Protein AF-A0A660Y3K3-F1 (afdb_monomer)

pLDDT: mean 90.93, std 13.33, range [54.16, 98.75]

Structure (mmCIF, N/CA/C/O backbone):
data_AF-A0A660Y3K3-F1
#
_entry.id   AF-A0A660Y3K3-F1
#
loop_
_atom_site.group_PDB
_atom_site.id
_atom_site.type_symbol
_atom_site.label_atom_id
_atom_site.label_alt_id
_atom_site.label_comp_id
_atom_site.label_asym_id
_atom_site.label_entity_id
_atom_site.label_seq_id
_atom_site.pdbx_PDB_ins_code
_atom_site.Cartn_x
_atom_site.Cartn_y
_atom_site.Cartn_z
_atom_site.occupancy
_atom_site.B_iso_or_equiv
_atom_site.auth_seq_id
_atom_site.auth_comp_id
_atom_site.auth_asym_id
_atom_site.auth_atom_id
_atom_site.pdbx_PDB_model_num
ATOM 1 N N . MET A 1 1 ? -12.018 1.098 -17.028 1.00 54.16 1 MET A N 1
ATOM 2 C CA . MET A 1 1 ? -11.040 0.367 -16.198 1.00 54.16 1 MET A CA 1
ATOM 3 C C . MET A 1 1 ? -10.607 1.364 -15.141 1.00 54.16 1 MET A C 1
ATOM 5 O O . MET A 1 1 ? -10.140 2.420 -15.544 1.00 54.16 1 MET A O 1
ATOM 9 N N . ALA A 1 2 ? -10.904 1.132 -13.861 1.00 64.12 2 ALA A N 1
ATOM 10 C CA . ALA A 1 2 ? -10.427 2.018 -12.797 1.00 64.12 2 ALA A CA 1
ATOM 11 C C . ALA A 1 2 ? -8.910 1.839 -12.647 1.00 64.12 2 ALA A C 1
ATOM 13 O O . ALA A 1 2 ? -8.418 0.728 -12.835 1.00 64.12 2 ALA A O 1
ATOM 14 N N . GLU A 1 3 ? -8.180 2.916 -12.366 1.00 89.81 3 GLU A N 1
ATOM 15 C CA . GLU A 1 3 ? -6.747 2.825 -12.086 1.00 89.81 3 GLU A CA 1
ATOM 16 C C . GLU A 1 3 ? -6.505 2.213 -10.697 1.00 89.81 3 GLU A C 1
ATOM 18 O O . GLU A 1 3 ? -7.315 2.399 -9.785 1.00 89.81 3 GLU A O 1
ATOM 23 N N . LEU A 1 4 ? -5.372 1.524 -10.520 1.00 95.19 4 LEU A N 1
ATOM 24 C CA . LEU A 1 4 ? -4.996 0.837 -9.278 1.00 95.19 4 LEU A CA 1
ATOM 25 C C . LEU A 1 4 ? -5.210 1.698 -8.022 1.00 95.19 4 LEU A C 1
ATOM 27 O O . LEU A 1 4 ? -5.795 1.239 -7.044 1.00 95.19 4 LEU A O 1
ATOM 31 N N . HIS A 1 5 ? -4.772 2.959 -8.059 1.00 96.12 5 HIS A N 1
ATOM 32 C CA . HIS A 1 5 ? -4.893 3.894 -6.938 1.00 96.12 5 HIS A CA 1
ATOM 33 C C . HIS A 1 5 ? -6.359 4.162 -6.548 1.00 96.12 5 HIS A C 1
ATOM 35 O O . HIS A 1 5 ? -6.696 4.213 -5.365 1.00 96.12 5 HIS A O 1
ATOM 41 N N . THR A 1 6 ? -7.249 4.258 -7.543 1.00 96.69 6 THR A N 1
ATOM 42 C CA . THR A 1 6 ? -8.691 4.438 -7.335 1.00 96.69 6 THR A CA 1
ATOM 43 C C . THR A 1 6 ? -9.289 3.180 -6.710 1.00 96.69 6 THR A C 1
ATOM 45 O O . THR A 1 6 ? -10.006 3.279 -5.719 1.00 96.69 6 THR A O 1
ATOM 48 N N . ARG A 1 7 ? -8.927 1.990 -7.211 1.00 96.44 7 ARG A N 1
ATOM 49 C CA . ARG A 1 7 ? -9.397 0.702 -6.668 1.00 96.44 7 ARG A CA 1
ATOM 50 C C . ARG A 1 7 ? -8.994 0.509 -5.201 1.00 96.44 7 ARG A C 1
ATOM 52 O O . ARG A 1 7 ? -9.797 0.016 -4.411 1.00 96.44 7 ARG A O 1
ATOM 59 N N . LEU A 1 8 ? -7.771 0.898 -4.827 1.00 97.88 8 LEU A N 1
ATOM 60 C CA . LEU A 1 8 ? -7.304 0.856 -3.435 1.00 97.88 8 LEU A CA 1
ATOM 61 C C . LEU A 1 8 ? -8.141 1.782 -2.538 1.00 97.88 8 LEU A C 1
ATOM 63 O O . LEU A 1 8 ? -8.655 1.330 -1.512 1.00 97.88 8 LEU A O 1
ATOM 67 N N . ARG A 1 9 ? -8.338 3.040 -2.960 1.00 98.44 9 ARG A N 1
ATOM 68 C CA . ARG A 1 9 ? -9.163 4.023 -2.238 1.00 98.44 9 ARG A CA 1
ATOM 69 C C . ARG A 1 9 ? -10.605 3.542 -2.072 1.00 98.44 9 ARG A C 1
ATOM 71 O O . ARG A 1 9 ? -11.123 3.548 -0.959 1.00 98.44 9 ARG A O 1
ATOM 78 N N . GLU A 1 10 ? -11.233 3.078 -3.149 1.00 98.19 10 GLU A N 1
ATOM 79 C CA . GLU A 1 10 ? -12.614 2.580 -3.135 1.00 98.19 10 GLU A CA 1
ATOM 80 C C . GLU A 1 10 ? -12.778 1.382 -2.193 1.00 98.19 10 GLU A C 1
ATOM 82 O O . GLU A 1 10 ? -13.734 1.332 -1.420 1.00 98.19 10 GLU A O 1
ATOM 87 N N . ALA A 1 11 ? -11.834 0.434 -2.202 1.00 98.25 11 ALA A N 1
ATOM 88 C CA . ALA A 1 11 ? -11.865 -0.712 -1.296 1.00 98.25 11 ALA A CA 1
ATOM 89 C C . ALA A 1 11 ? -11.735 -0.285 0.174 1.00 98.25 11 ALA A C 1
ATOM 91 O O . ALA A 1 11 ? -12.463 -0.791 1.033 1.00 98.25 11 ALA A O 1
ATOM 92 N N . ARG A 1 12 ? -10.860 0.686 0.468 1.00 98.56 12 ARG A N 1
ATOM 93 C CA . ARG A 1 12 ? -10.741 1.260 1.814 1.00 98.56 12 ARG A CA 1
ATOM 94 C C . ARG A 1 12 ? -12.045 1.912 2.263 1.00 98.56 12 ARG A C 1
ATOM 96 O O . ARG A 1 12 ? -12.511 1.652 3.373 1.00 98.56 12 ARG A O 1
ATOM 103 N N . GLU A 1 13 ? -12.618 2.760 1.416 1.00 98.44 13 GLU A N 1
ATOM 104 C CA . GLU A 1 13 ? -13.856 3.486 1.708 1.00 98.44 13 GLU A CA 1
ATOM 105 C C . GLU A 1 13 ? -15.040 2.532 1.881 1.00 98.44 13 GLU A C 1
ATOM 107 O O . GLU A 1 13 ? -15.810 2.688 2.827 1.00 98.44 13 GLU A O 1
ATOM 112 N N . ALA A 1 14 ? -15.133 1.487 1.055 1.00 98.31 14 ALA A N 1
ATOM 113 C CA . ALA A 1 14 ? -16.143 0.438 1.184 1.00 98.31 14 ALA A CA 1
ATOM 114 C C . ALA A 1 14 ? -16.004 -0.366 2.487 1.00 98.31 14 ALA A C 1
ATOM 116 O O . ALA A 1 14 ? -17.009 -0.779 3.068 1.00 98.31 14 ALA A O 1
ATOM 117 N N . LYS A 1 15 ? -14.772 -0.565 2.974 1.00 97.88 15 LYS A N 1
ATOM 118 C CA . LYS A 1 15 ? -14.499 -1.202 4.271 1.00 97.88 15 LYS A CA 1
ATOM 119 C C . LYS A 1 15 ? -14.726 -0.258 5.461 1.00 97.88 15 LYS A C 1
ATOM 121 O O . LYS A 1 15 ? -14.815 -0.725 6.594 1.00 97.88 15 LYS A O 1
ATOM 126 N N . GLY A 1 16 ? -14.839 1.050 5.220 1.00 98.25 16 GLY A N 1
ATOM 127 C CA . GLY A 1 16 ? -15.112 2.057 6.246 1.00 98.25 16 GLY A CA 1
ATOM 128 C C . GLY A 1 16 ? -13.940 2.342 7.188 1.00 98.25 16 GLY A C 1
ATOM 129 O O . GLY A 1 16 ? -14.171 2.839 8.286 1.00 98.25 16 GLY A O 1
ATOM 130 N N . ILE A 1 17 ? -12.704 2.032 6.778 1.00 98.25 17 ILE A N 1
ATOM 131 C CA . ILE A 1 17 ? -11.496 2.277 7.582 1.00 98.25 17 ILE A CA 1
ATOM 132 C C . ILE A 1 17 ? -10.743 3.523 7.098 1.00 98.25 17 ILE A C 1
ATOM 134 O O . ILE A 1 17 ? -10.752 3.892 5.919 1.00 98.25 17 ILE A O 1
ATOM 138 N N . SER A 1 18 ? -10.074 4.197 8.022 1.00 98.62 18 SER A N 1
ATOM 139 C CA . SER A 1 18 ? -9.237 5.360 7.742 1.00 98.62 18 SER A CA 1
ATOM 140 C C . SER A 1 18 ? -7.819 4.963 7.326 1.00 98.62 18 SER A C 1
ATOM 142 O O . SER A 1 18 ? -7.307 3.903 7.685 1.00 98.62 18 SER A O 1
ATOM 144 N N . LEU A 1 19 ? -7.124 5.867 6.630 1.00 98.69 19 LEU A N 1
ATOM 145 C CA . LEU A 1 19 ? -5.685 5.723 6.390 1.00 98.69 19 LEU A CA 1
ATOM 146 C C . LEU A 1 19 ? -4.878 5.645 7.702 1.00 98.69 19 LEU A C 1
ATOM 148 O O . LEU A 1 19 ? -3.834 5.000 7.747 1.00 98.69 19 LEU A O 1
ATOM 152 N N . GLY A 1 20 ? -5.367 6.268 8.781 1.00 98.62 20 GLY A N 1
ATOM 153 C CA . GLY A 1 20 ? -4.749 6.196 10.107 1.00 98.62 20 GLY A CA 1
ATOM 154 C C . GLY A 1 20 ? -4.799 4.794 10.715 1.00 98.62 20 GLY A C 1
ATOM 155 O O . GLY A 1 20 ? -3.808 4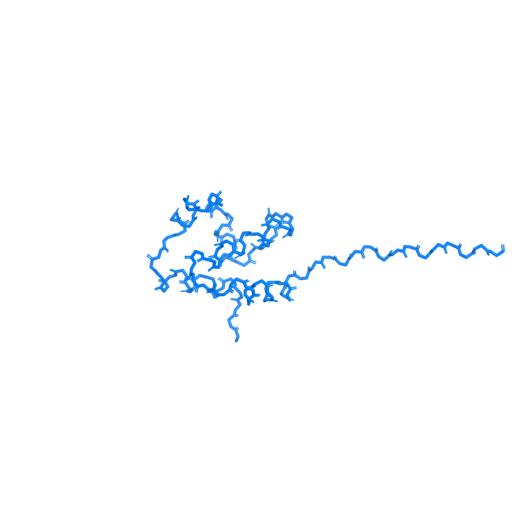.348 11.291 1.00 98.62 20 GLY A O 1
ATOM 156 N N . GLU A 1 21 ? -5.909 4.075 10.539 1.00 98.69 21 GLU A N 1
ATOM 157 C CA . GLU A 1 21 ? -6.034 2.675 10.968 1.00 98.69 21 GLU A CA 1
ATOM 158 C C . GLU A 1 21 ? -5.076 1.765 10.194 1.00 98.69 21 GLU A C 1
ATOM 160 O O . GLU A 1 21 ? -4.318 1.017 10.813 1.00 98.69 21 GLU A O 1
ATOM 165 N N . ILE A 1 22 ? -5.016 1.901 8.863 1.00 98.69 22 ILE A N 1
ATOM 166 C CA . ILE A 1 22 ? -4.055 1.154 8.031 1.00 98.69 22 ILE A CA 1
ATOM 167 C C . ILE A 1 22 ? -2.619 1.463 8.471 1.00 98.69 22 ILE A C 1
ATOM 169 O O . ILE A 1 22 ? -1.799 0.555 8.626 1.00 98.69 22 ILE A O 1
ATOM 173 N N . SER A 1 23 ? -2.306 2.739 8.715 1.00 98.75 23 SER A N 1
ATOM 174 C CA . SER A 1 23 ? -0.989 3.171 9.192 1.00 98.75 23 SER A CA 1
ATOM 175 C C . SER A 1 23 ? -0.631 2.532 10.537 1.00 98.75 23 SER A C 1
ATOM 177 O O . SER A 1 23 ? 0.483 2.032 10.701 1.00 98.75 23 SER A O 1
ATOM 179 N N . GLY A 1 24 ? -1.576 2.476 11.481 1.00 98.56 24 GLY A N 1
ATOM 180 C CA . GLY A 1 24 ? -1.389 1.831 12.782 1.00 98.56 24 GLY A CA 1
ATOM 181 C C . GLY A 1 24 ? -1.120 0.327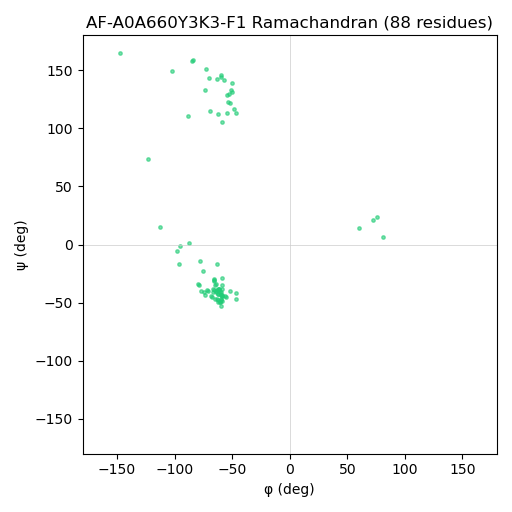 12.684 1.00 98.56 24 GLY A C 1
ATOM 182 O O . GLY A 1 24 ? -0.217 -0.174 13.358 1.00 98.56 24 GLY A O 1
ATOM 183 N N . ASN A 1 25 ? -1.849 -0.377 11.814 1.00 98.19 25 ASN A N 1
ATOM 184 C CA . ASN A 1 25 ? -1.740 -1.831 11.656 1.00 98.19 25 ASN A CA 1
ATOM 185 C C . ASN A 1 25 ? -0.466 -2.251 10.909 1.00 98.19 25 ASN A C 1
ATOM 187 O O . ASN A 1 25 ? 0.206 -3.209 11.291 1.00 98.19 25 ASN A O 1
ATOM 191 N N . THR A 1 26 ? -0.103 -1.508 9.862 1.00 98.12 26 THR A N 1
ATOM 192 C CA . THR A 1 26 ? 1.001 -1.863 8.951 1.00 98.12 26 THR A CA 1
ATOM 193 C C . THR A 1 26 ? 2.327 -1.188 9.297 1.00 98.12 26 THR A C 1
ATOM 195 O O . THR A 1 26 ? 3.380 -1.606 8.815 1.00 98.12 26 THR A O 1
ATOM 198 N N . ARG A 1 27 ? 2.295 -0.130 10.120 1.00 97.94 27 ARG A N 1
ATOM 199 C CA . ARG A 1 27 ? 3.407 0.813 10.357 1.00 97.94 27 ARG A CA 1
ATOM 200 C C . ARG A 1 27 ? 3.882 1.562 9.109 1.00 97.94 27 ARG A C 1
ATOM 202 O O . ARG A 1 27 ? 4.947 2.183 9.133 1.00 97.94 27 ARG A O 1
ATOM 209 N N . ILE A 1 28 ? 3.105 1.540 8.030 1.00 98.44 28 ILE A N 1
ATOM 210 C CA . ILE A 1 28 ? 3.348 2.384 6.861 1.00 98.44 28 ILE A CA 1
ATOM 211 C C . ILE A 1 28 ? 2.948 3.807 7.236 1.00 98.44 28 ILE A C 1
ATOM 213 O O . ILE A 1 28 ? 1.886 4.035 7.814 1.00 98.44 28 ILE A O 1
ATOM 217 N N . LYS A 1 29 ? 3.800 4.786 6.934 1.00 98.50 29 LYS A N 1
ATOM 218 C CA . LYS A 1 29 ? 3.488 6.185 7.226 1.00 98.50 29 LYS A CA 1
ATOM 219 C C . LYS A 1 29 ? 2.267 6.647 6.432 1.00 98.50 29 LYS A C 1
ATOM 221 O O . LYS A 1 29 ? 2.143 6.330 5.251 1.00 98.50 29 LYS A O 1
ATOM 226 N N . LEU A 1 30 ? 1.439 7.481 7.061 1.00 98.38 30 LEU A N 1
ATOM 227 C CA . LEU A 1 30 ? 0.245 8.066 6.446 1.00 98.38 30 LEU A CA 1
ATOM 228 C C . LEU A 1 30 ? 0.543 8.738 5.093 1.00 98.38 30 LEU A C 1
ATOM 230 O O . LEU A 1 30 ? -0.215 8.563 4.148 1.00 98.38 30 LEU A O 1
ATOM 234 N N . GLU A 1 31 ? 1.680 9.437 4.987 1.00 98.44 31 GLU A N 1
ATOM 235 C CA . GLU A 1 31 ? 2.128 10.113 3.759 1.00 98.44 31 GLU A CA 1
ATOM 236 C C . GLU A 1 31 ? 2.304 9.159 2.565 1.00 98.44 31 GLU A C 1
ATOM 238 O O . GLU A 1 31 ? 1.974 9.519 1.441 1.00 98.44 31 GLU A O 1
ATOM 243 N N . TYR A 1 32 ? 2.747 7.919 2.799 1.00 98.56 32 TYR A N 1
ATOM 244 C CA . TYR A 1 32 ? 2.911 6.919 1.739 1.00 98.56 32 TYR A CA 1
ATOM 245 C C . TYR A 1 32 ? 1.588 6.270 1.348 1.00 98.56 32 TYR A C 1
ATOM 247 O O . TYR A 1 32 ? 1.379 5.956 0.181 1.00 98.56 32 TYR A O 1
ATOM 255 N N . LEU A 1 33 ? 0.676 6.088 2.306 1.00 98.62 33 LEU A N 1
ATOM 256 C CA . LEU A 1 33 ? -0.667 5.600 2.000 1.00 98.62 33 LEU A CA 1
ATOM 257 C C . LEU A 1 33 ? -1.449 6.627 1.169 1.00 98.62 33 LEU A C 1
ATOM 259 O O . LEU A 1 33 ? -2.120 6.255 0.212 1.00 98.62 33 LEU A O 1
ATOM 263 N N . GLN A 1 34 ? -1.308 7.912 1.506 1.00 98.44 34 GLN A N 1
ATOM 264 C CA . GLN A 1 34 ? -1.887 9.017 0.746 1.00 98.44 34 GLN A CA 1
ATOM 265 C C . GLN A 1 34 ? -1.317 9.066 -0.678 1.00 98.44 34 GLN A C 1
ATOM 267 O O . GLN A 1 34 ? -2.088 9.097 -1.631 1.00 98.44 34 GLN A O 1
ATOM 272 N N . ALA A 1 35 ? 0.011 8.974 -0.828 1.00 98.12 35 ALA A N 1
ATOM 273 C CA . ALA A 1 35 ? 0.6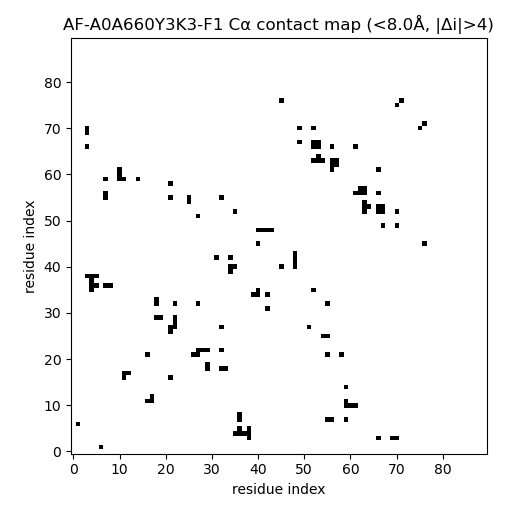64 8.930 -2.137 1.00 98.12 35 ALA A CA 1
ATOM 274 C C . ALA A 1 35 ? 0.121 7.793 -3.022 1.00 98.12 35 ALA A C 1
ATOM 276 O O . ALA A 1 35 ? -0.232 8.033 -4.175 1.00 98.12 35 ALA A O 1
ATOM 277 N N . MET A 1 36 ? -0.048 6.584 -2.468 1.00 97.88 36 MET A N 1
ATOM 278 C CA . MET A 1 36 ? -0.626 5.452 -3.206 1.00 97.88 36 MET A CA 1
ATOM 279 C C . MET A 1 36 ? -2.060 5.713 -3.680 1.00 97.88 36 MET A C 1
ATOM 281 O O . MET A 1 36 ? -2.400 5.305 -4.786 1.00 97.88 36 MET A O 1
ATOM 285 N N . GLU A 1 37 ? -2.900 6.381 -2.883 1.00 98.00 37 GLU A N 1
ATOM 286 C CA . GLU A 1 37 ? -4.260 6.750 -3.308 1.00 98.00 37 GLU A CA 1
ATOM 287 C C . GLU A 1 37 ? -4.295 7.923 -4.295 1.00 98.00 37 GLU A C 1
ATOM 289 O O . GLU A 1 37 ? -5.261 8.060 -5.047 1.00 98.00 37 GLU A O 1
ATOM 294 N N . ASP A 1 38 ? -3.253 8.752 -4.309 1.00 97.25 38 ASP A N 1
ATOM 295 C CA . ASP A 1 38 ? -3.079 9.857 -5.255 1.00 97.25 38 ASP A CA 1
ATOM 296 C C . ASP A 1 38 ? -2.371 9.416 -6.551 1.00 97.25 38 ASP A C 1
ATOM 298 O O . ASP A 1 38 ? -2.152 10.226 -7.451 1.00 97.25 38 ASP A O 1
ATOM 302 N N . GLY A 1 39 ? -2.040 8.125 -6.669 1.00 95.62 39 GLY A N 1
ATOM 303 C CA . GLY A 1 39 ? -1.400 7.543 -7.849 1.00 95.62 39 GLY A CA 1
ATOM 304 C C . GLY A 1 39 ? 0.114 7.745 -7.918 1.00 95.62 39 GLY A C 1
ATOM 305 O O . GLY A 1 39 ? 0.729 7.371 -8.917 1.00 95.62 39 GLY A O 1
ATOM 306 N N . ASP A 1 40 ? 0.731 8.292 -6.871 1.00 95.56 40 ASP A N 1
ATOM 307 C CA . ASP A 1 40 ? 2.181 8.407 -6.761 1.00 95.56 40 ASP A CA 1
ATOM 308 C C . ASP A 1 40 ? 2.771 7.148 -6.116 1.00 95.56 40 ASP A C 1
ATOM 310 O O . ASP A 1 40 ? 2.615 6.885 -4.925 1.00 95.56 40 ASP A O 1
ATOM 314 N N . PHE A 1 41 ? 3.499 6.380 -6.924 1.00 95.50 41 PHE A N 1
ATOM 315 C CA . PHE A 1 41 ? 4.235 5.182 -6.514 1.00 95.50 41 PHE A CA 1
ATOM 316 C C . PHE A 1 41 ? 5.759 5.373 -6.614 1.00 95.50 41 PHE A C 1
ATOM 318 O O . PHE A 1 41 ? 6.510 4.398 -6.586 1.00 95.50 41 PHE A O 1
ATOM 325 N N . SER A 1 42 ? 6.225 6.620 -6.744 1.00 93.94 42 SER A N 1
ATOM 326 C CA . SER A 1 42 ? 7.641 6.981 -6.918 1.00 93.94 42 SER A CA 1
ATOM 327 C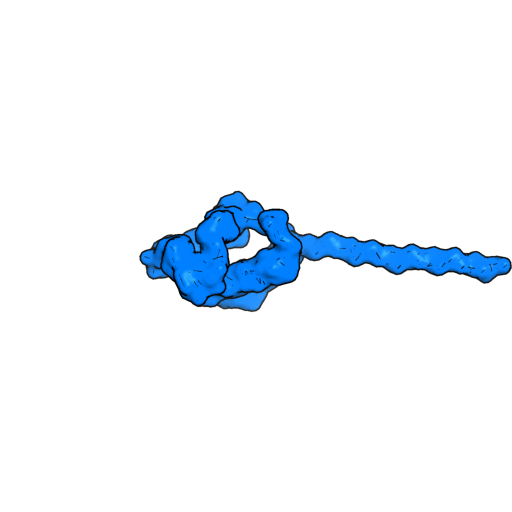 C . SER A 1 42 ? 8.339 7.420 -5.624 1.00 93.94 42 SER A C 1
ATOM 329 O O . SER A 1 42 ? 9.555 7.606 -5.600 1.00 93.94 42 SER A O 1
ATOM 331 N N . PHE A 1 43 ? 7.590 7.534 -4.522 1.00 93.94 43 PHE A N 1
ATOM 332 C CA . PHE A 1 43 ? 8.064 8.028 -3.222 1.00 93.94 43 PHE A CA 1
ATOM 333 C C . PHE A 1 43 ? 9.160 7.169 -2.561 1.00 93.94 43 PHE A C 1
ATOM 335 O O . PHE A 1 43 ? 9.829 7.631 -1.634 1.00 93.94 43 PHE A O 1
ATOM 342 N N . LEU A 1 44 ? 9.351 5.923 -3.007 1.00 95.62 44 LEU A N 1
ATOM 343 C CA . LEU A 1 44 ? 10.385 5.003 -2.532 1.00 95.62 44 LEU A CA 1
ATOM 344 C C . LEU A 1 44 ? 10.865 4.070 -3.654 1.00 95.62 44 LEU A C 1
ATOM 346 O O . LEU A 1 44 ? 10.174 3.895 -4.658 1.00 95.62 44 LEU A O 1
ATOM 350 N N . PRO A 1 45 ? 12.012 3.385 -3.470 1.00 95.19 45 PRO A N 1
ATOM 351 C CA . PRO A 1 45 ? 12.425 2.334 -4.388 1.00 95.19 45 PRO A CA 1
ATOM 352 C C . PRO A 1 45 ? 11.363 1.234 -4.508 1.00 95.19 45 PRO A C 1
ATOM 354 O O . PRO A 1 45 ? 10.769 0.799 -3.515 1.00 95.19 45 PRO A O 1
ATOM 357 N N . ARG A 1 46 ? 11.187 0.732 -5.734 1.00 93.38 46 ARG A N 1
ATOM 358 C CA . ARG A 1 46 ? 10.128 -0.209 -6.129 1.00 93.38 46 ARG A CA 1
ATOM 359 C C . ARG A 1 46 ? 9.907 -1.402 -5.185 1.00 93.38 46 ARG A C 1
ATOM 361 O O . ARG A 1 46 ? 8.744 -1.710 -4.933 1.00 93.38 46 ARG A O 1
ATOM 368 N N . PRO A 1 47 ? 10.938 -2.081 -4.636 1.00 95.69 47 PRO A N 1
ATOM 369 C CA . PRO A 1 47 ? 10.708 -3.205 -3.726 1.00 95.69 47 PRO A CA 1
ATOM 370 C C . PRO A 1 47 ? 9.890 -2.822 -2.486 1.00 95.69 47 PRO A C 1
ATOM 372 O O . PRO A 1 47 ? 9.016 -3.582 -2.076 1.00 95.69 47 PRO A O 1
ATOM 375 N N . TYR A 1 48 ? 10.121 -1.629 -1.932 1.00 96.56 48 TYR A N 1
ATOM 376 C CA . TYR A 1 48 ? 9.399 -1.139 -0.757 1.00 96.56 48 TYR A CA 1
ATOM 377 C C . TYR A 1 48 ? 7.969 -0.737 -1.104 1.00 96.56 48 TYR A C 1
ATOM 379 O O . TYR A 1 48 ? 7.038 -1.127 -0.403 1.00 96.56 48 TYR A O 1
ATOM 387 N N . VAL A 1 49 ? 7.781 -0.033 -2.223 1.00 97.44 49 VAL A N 1
ATOM 388 C CA . VAL A 1 49 ? 6.444 0.339 -2.711 1.00 97.44 49 VAL A CA 1
ATOM 389 C C . VAL A 1 49 ? 5.606 -0.911 -2.962 1.00 97.44 49 VAL A C 1
ATOM 391 O O . VAL A 1 49 ? 4.474 -1.000 -2.499 1.00 97.44 49 VAL A O 1
ATOM 394 N N . ARG A 1 50 ? 6.191 -1.936 -3.591 1.00 97.56 50 ARG A N 1
ATOM 395 C CA . ARG A 1 50 ? 5.529 -3.223 -3.822 1.00 97.56 50 ARG A CA 1
ATOM 396 C C . ARG A 1 50 ? 5.107 -3.904 -2.515 1.00 97.56 50 ARG A C 1
ATOM 398 O O . ARG A 1 50 ? 4.010 -4.450 -2.439 1.00 97.56 50 ARG A O 1
ATOM 405 N N . MET A 1 51 ? 5.949 -3.867 -1.477 1.00 98.25 51 MET A N 1
ATOM 406 C CA . MET A 1 51 ? 5.578 -4.374 -0.148 1.00 98.25 51 MET A CA 1
ATOM 407 C C . MET A 1 51 ? 4.415 -3.586 0.468 1.00 98.25 51 MET A C 1
ATOM 409 O O . MET A 1 51 ? 3.534 -4.189 1.077 1.00 98.25 51 MET A O 1
ATOM 413 N N . PHE A 1 52 ? 4.389 -2.263 0.301 1.00 98.56 52 PHE A N 1
ATOM 414 C CA . PHE A 1 52 ? 3.328 -1.411 0.845 1.00 98.56 52 PHE A CA 1
ATOM 415 C C . PHE A 1 52 ? 2.000 -1.596 0.116 1.00 98.56 52 PHE A C 1
ATOM 417 O O . PHE A 1 52 ? 0.970 -1.690 0.775 1.00 98.56 52 PHE A O 1
ATOM 424 N N . VAL A 1 53 ? 2.027 -1.746 -1.210 1.00 98.38 53 VAL A N 1
ATOM 425 C CA . VAL A 1 53 ? 0.847 -2.091 -2.015 1.00 98.38 53 VAL A CA 1
ATOM 426 C C . VAL A 1 53 ? 0.248 -3.419 -1.552 1.00 98.38 53 VAL A C 1
ATOM 428 O O . VAL A 1 53 ? -0.964 -3.512 -1.367 1.00 98.38 53 VAL A O 1
ATOM 431 N N . LYS A 1 54 ? 1.095 -4.426 -1.293 1.00 98.62 54 LYS A N 1
ATOM 432 C CA . 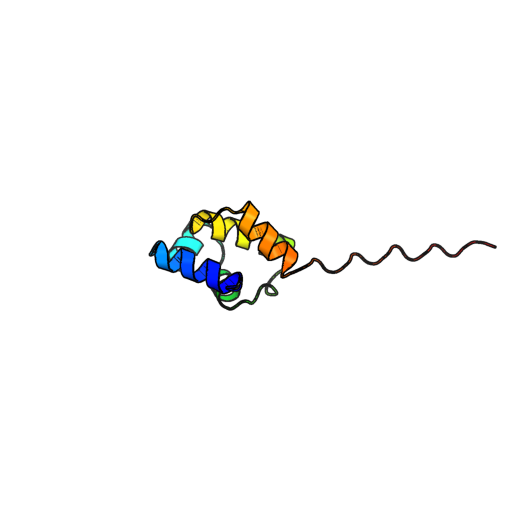LYS A 1 54 ? 0.649 -5.717 -0.756 1.00 98.62 54 LYS A CA 1
ATOM 433 C C . LYS A 1 54 ? -0.044 -5.561 0.602 1.00 98.62 54 LYS A C 1
ATOM 435 O O . LYS A 1 54 ? -1.166 -6.022 0.766 1.00 98.62 54 LYS A O 1
ATOM 440 N N . ALA A 1 55 ? 0.613 -4.895 1.552 1.00 98.69 55 ALA A N 1
ATOM 441 C CA . ALA A 1 55 ? 0.071 -4.700 2.896 1.00 98.69 55 ALA A CA 1
ATOM 442 C C . ALA A 1 55 ? -1.231 -3.881 2.880 1.00 98.69 55 ALA A C 1
ATOM 444 O O . ALA A 1 55 ? -2.169 -4.196 3.604 1.00 98.69 55 ALA A O 1
ATOM 445 N N . TYR A 1 56 ? -1.317 -2.859 2.022 1.00 98.69 56 TYR A N 1
ATOM 446 C CA . TYR A 1 56 ? -2.547 -2.094 1.835 1.00 98.69 56 TYR A CA 1
ATOM 447 C C . TYR A 1 56 ? -3.675 -3.006 1.341 1.00 98.69 56 TYR A C 1
ATOM 449 O O . TYR A 1 56 ? -4.758 -2.987 1.919 1.00 98.69 56 TYR A O 1
ATOM 457 N N . ALA A 1 57 ? -3.428 -3.821 0.305 1.00 98.56 57 ALA A N 1
ATOM 458 C CA . ALA A 1 57 ? -4.421 -4.746 -0.249 1.00 98.56 57 ALA A CA 1
ATOM 459 C C . ALA A 1 57 ? -4.985 -5.700 0.815 1.00 98.56 57 ALA A C 1
ATOM 461 O O . ALA A 1 57 ? -6.204 -5.855 0.910 1.00 98.56 57 ALA A O 1
ATOM 462 N N . GLU A 1 58 ? -4.112 -6.267 1.651 1.00 98.62 58 GLU A N 1
ATOM 463 C CA . GLU A 1 58 ? -4.491 -7.123 2.783 1.00 98.62 58 GLU A CA 1
ATOM 464 C C . GLU A 1 58 ? -5.399 -6.370 3.775 1.00 98.62 58 GLU A C 1
ATOM 466 O O . GLU A 1 58 ? -6.473 -6.861 4.140 1.00 98.62 58 GLU A O 1
ATOM 471 N N . GLU A 1 59 ? -5.035 -5.138 4.147 1.00 98.56 59 GLU A N 1
ATOM 472 C CA . GLU A 1 59 ? -5.817 -4.313 5.077 1.00 98.56 59 GLU A CA 1
ATOM 473 C C . GLU A 1 59 ? -7.185 -3.905 4.528 1.00 98.56 59 GLU A C 1
ATOM 475 O O . GLU A 1 59 ? -8.127 -3.759 5.308 1.00 98.56 59 GLU A O 1
ATOM 480 N N . VAL A 1 60 ? -7.347 -3.764 3.212 1.00 98.31 60 VAL A N 1
ATOM 481 C CA . VAL A 1 60 ? -8.648 -3.436 2.598 1.00 98.31 60 VAL A CA 1
ATOM 482 C C . VAL A 1 60 ? -9.432 -4.658 2.117 1.00 98.31 60 VAL A C 1
ATOM 484 O O . VAL A 1 60 ? -10.574 -4.519 1.690 1.00 98.31 60 VAL A O 1
ATOM 487 N N . GLY A 1 61 ? -8.879 -5.866 2.266 1.00 97.81 61 GLY A N 1
ATOM 488 C CA . GLY A 1 61 ? -9.547 -7.119 1.897 1.00 97.81 61 GLY A CA 1
ATOM 489 C C . GLY A 1 61 ? -9.586 -7.397 0.393 1.00 97.81 61 GLY A C 1
ATOM 490 O O . GLY A 1 61 ? -10.467 -8.120 -0.069 1.00 97.81 61 GLY A O 1
ATOM 491 N N . LEU A 1 62 ? -8.658 -6.819 -0.370 1.00 98.19 62 LEU A N 1
ATOM 492 C CA . LEU A 1 62 ? -8.422 -7.188 -1.764 1.00 98.19 62 LEU A CA 1
ATOM 493 C C . LEU A 1 62 ? -7.492 -8.405 -1.841 1.00 98.19 62 LEU A C 1
ATOM 495 O O . LEU A 1 62 ? -6.730 -8.666 -0.912 1.00 98.19 62 LEU A O 1
ATOM 499 N N . ASP A 1 63 ? -7.525 -9.123 -2.966 1.00 98.19 63 ASP A N 1
ATOM 500 C CA . ASP A 1 63 ? -6.539 -10.166 -3.256 1.00 98.19 63 ASP A CA 1
ATOM 501 C C . ASP A 1 63 ? -5.163 -9.518 -3.520 1.00 98.19 63 ASP A C 1
ATOM 503 O O . ASP A 1 63 ? -5.012 -8.779 -4.504 1.00 98.19 63 ASP A O 1
ATO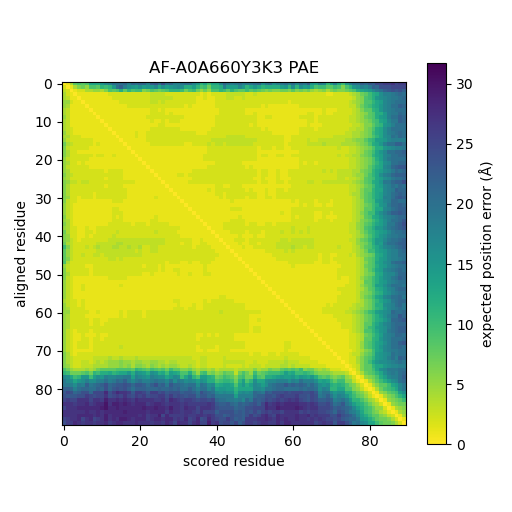M 507 N N . PRO A 1 64 ? -4.146 -9.760 -2.672 1.00 97.94 64 PRO A N 1
ATOM 508 C CA . PRO A 1 64 ? -2.849 -9.118 -2.831 1.00 97.94 64 PRO A CA 1
ATOM 509 C C . PRO A 1 64 ? -2.124 -9.543 -4.109 1.00 97.94 64 PRO A C 1
ATOM 511 O O . PRO A 1 64 ? -1.390 -8.734 -4.673 1.00 97.94 64 PRO A O 1
ATOM 514 N N . ASP A 1 65 ? -2.320 -10.771 -4.590 1.00 97.94 65 ASP A N 1
ATOM 515 C CA . ASP A 1 65 ? -1.648 -11.263 -5.793 1.00 97.94 65 ASP A CA 1
ATOM 516 C C . ASP A 1 65 ? -2.226 -10.597 -7.050 1.00 97.94 65 ASP A C 1
ATOM 518 O O . ASP A 1 65 ? -1.468 -10.184 -7.934 1.00 97.94 65 ASP A O 1
ATOM 522 N N . GLU A 1 66 ? -3.547 -10.388 -7.104 1.00 97.25 66 GLU A N 1
ATOM 523 C CA . GLU A 1 66 ? -4.184 -9.622 -8.186 1.00 97.25 66 GLU A CA 1
ATOM 524 C C . GLU A 1 66 ? -3.726 -8.160 -8.206 1.00 97.25 66 GLU A C 1
ATOM 526 O O . GLU A 1 66 ? -3.380 -7.624 -9.265 1.00 97.25 66 GLU A O 1
ATOM 531 N N . VAL A 1 67 ? -3.715 -7.516 -7.035 1.00 97.69 67 VAL A N 1
ATOM 532 C CA . VAL A 1 67 ? -3.294 -6.116 -6.883 1.00 97.69 67 VAL A CA 1
ATOM 533 C C . VAL A 1 67 ? -1.828 -5.962 -7.284 1.00 97.69 67 VAL A C 1
ATOM 535 O O . VAL A 1 67 ? -1.476 -5.032 -8.011 1.00 97.69 67 VAL A O 1
ATOM 538 N N . LEU A 1 68 ? -0.964 -6.890 -6.870 1.00 97.25 68 LEU A N 1
ATOM 539 C CA . LEU A 1 68 ? 0.449 -6.872 -7.235 1.00 97.25 68 LEU A CA 1
ATOM 540 C C . LEU A 1 68 ? 0.670 -7.119 -8.726 1.00 97.25 68 LEU A C 1
ATOM 542 O O . LEU A 1 68 ? 1.517 -6.456 -9.318 1.00 97.25 68 LEU A O 1
ATOM 546 N N . ALA A 1 69 ? -0.096 -8.009 -9.357 1.00 96.06 69 ALA A N 1
ATOM 547 C CA . ALA A 1 69 ? -0.023 -8.212 -10.801 1.00 96.06 69 ALA A CA 1
ATOM 548 C C . ALA A 1 69 ? -0.479 -6.967 -11.586 1.00 96.06 69 ALA A C 1
ATOM 550 O O . ALA A 1 69 ? 0.039 -6.673 -12.665 1.00 96.06 69 ALA A O 1
ATOM 551 N N . GLU A 1 70 ? -1.459 -6.217 -11.080 1.00 95.25 70 GLU A N 1
ATOM 552 C CA . GLU A 1 70 ? -1.861 -4.921 -11.637 1.00 95.25 70 GLU A CA 1
ATOM 553 C C . GLU A 1 70 ? -0.785 -3.844 -11.434 1.00 95.25 70 GLU A C 1
ATOM 555 O O . GLU A 1 70 ? -0.438 -3.143 -12.390 1.00 95.25 70 GLU A O 1
ATOM 560 N N . PHE A 1 71 ? -0.197 -3.770 -10.238 1.00 95.81 71 PHE A N 1
ATOM 561 C CA . PHE A 1 71 ? 0.927 -2.884 -9.935 1.00 95.81 71 PHE A CA 1
ATOM 562 C C . PHE A 1 71 ? 2.136 -3.177 -10.826 1.00 95.81 71 PHE A C 1
ATOM 564 O O . PHE A 1 71 ? 2.682 -2.265 -11.437 1.00 95.81 71 PHE A O 1
ATOM 571 N N . ASP A 1 72 ? 2.523 -4.447 -10.960 1.00 94.50 72 ASP A N 1
ATOM 572 C CA . ASP A 1 72 ? 3.692 -4.861 -11.734 1.00 94.50 72 ASP A CA 1
ATOM 573 C C . ASP A 1 72 ? 3.517 -4.570 -13.242 1.00 94.50 72 ASP A C 1
ATOM 575 O O . ASP A 1 72 ? 4.498 -4.258 -13.918 1.00 94.50 72 ASP A O 1
ATOM 579 N N . ARG A 1 73 ? 2.277 -4.602 -13.758 1.00 92.75 73 ARG A N 1
ATOM 580 C CA . ARG A 1 73 ? 1.946 -4.215 -15.145 1.00 92.75 73 ARG A CA 1
ATOM 581 C C . ARG A 1 73 ? 1.908 -2.703 -15.359 1.00 92.75 73 ARG A C 1
ATOM 583 O O . ARG A 1 73 ? 2.340 -2.237 -16.408 1.00 92.75 73 ARG A O 1
ATOM 590 N N . THR A 1 74 ? 1.366 -1.957 -14.398 1.00 90.44 74 THR A N 1
ATOM 591 C CA . THR A 1 74 ? 1.196 -0.494 -14.495 1.00 90.44 74 THR A CA 1
ATOM 592 C C . THR A 1 74 ? 2.505 0.248 -14.219 1.00 90.44 74 THR A C 1
A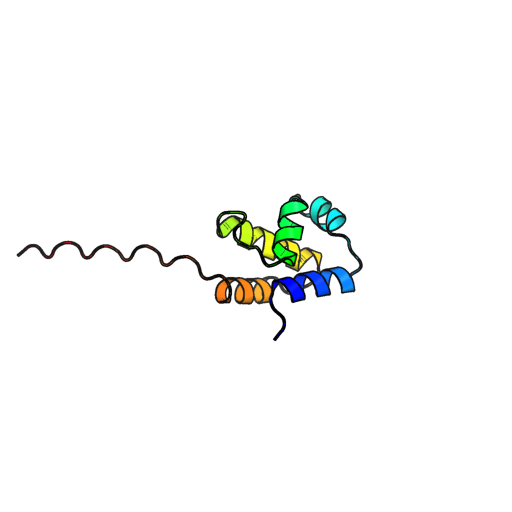TOM 594 O O . THR A 1 74 ? 2.796 1.255 -14.859 1.00 90.44 74 THR A O 1
ATOM 597 N N . PHE A 1 75 ? 3.321 -0.284 -13.306 1.00 88.31 75 PHE A N 1
ATOM 598 C CA . PHE A 1 75 ? 4.602 0.269 -12.866 1.00 88.31 75 PHE A CA 1
ATOM 599 C C . PHE A 1 75 ? 5.717 -0.770 -13.089 1.00 88.31 75 PHE A C 1
ATOM 601 O O . PHE A 1 75 ? 6.196 -1.414 -12.136 1.00 88.31 75 PHE A O 1
ATOM 608 N N . PRO A 1 76 ? 6.119 -0.997 -14.356 1.00 83.06 76 PRO A N 1
ATOM 609 C CA . PRO A 1 76 ? 7.180 -1.942 -14.670 1.00 83.06 76 PRO A CA 1
ATOM 610 C C . PRO A 1 76 ? 8.478 -1.530 -13.970 1.00 83.06 76 PRO A C 1
ATOM 612 O O . PRO A 1 76 ? 8.754 -0.347 -13.773 1.00 83.06 76 PRO A O 1
ATOM 615 N N . ALA A 1 77 ? 9.272 -2.518 -13.553 1.00 78.44 77 ALA A N 1
ATOM 616 C CA . ALA A 1 77 ? 10.631 -2.234 -13.111 1.00 78.44 77 ALA A CA 1
ATOM 617 C C . ALA A 1 77 ? 11.397 -1.582 -14.267 1.00 78.44 77 ALA A C 1
ATOM 619 O O . ALA A 1 77 ? 11.183 -1.956 -15.423 1.00 78.44 77 ALA A O 1
ATOM 620 N N . GLU A 1 78 ? 12.287 -0.636 -13.958 1.00 72.38 78 GLU A N 1
ATOM 621 C CA . GLU A 1 78 ? 13.258 -0.196 -14.956 1.00 72.38 78 GLU A CA 1
ATOM 622 C C . GLU A 1 78 ? 13.944 -1.442 -15.529 1.00 72.38 78 GLU A C 1
ATOM 624 O O . GLU A 1 78 ? 14.299 -2.347 -14.756 1.00 72.38 78 GLU A O 1
ATOM 629 N N . PRO A 1 79 ? 14.074 -1.544 -16.864 1.00 62.56 79 PRO A N 1
ATOM 630 C CA . PRO A 1 79 ? 14.804 -2.648 -17.451 1.00 62.56 79 PRO A CA 1
ATOM 631 C C . PRO A 1 79 ? 16.191 -2.664 -16.813 1.00 62.56 79 PRO A C 1
ATOM 633 O O . PRO A 1 79 ? 16.864 -1.634 -16.746 1.00 62.56 79 PRO A O 1
ATOM 636 N N . ALA A 1 80 ? 16.597 -3.828 -16.298 1.00 56.81 80 ALA A N 1
ATOM 637 C CA . ALA A 1 80 ? 17.979 -4.016 -15.886 1.00 56.81 80 ALA A CA 1
ATOM 638 C C . ALA A 1 80 ? 18.871 -3.573 -17.056 1.00 56.81 80 ALA A C 1
ATOM 640 O O . ALA A 1 80 ? 18.504 -3.861 -18.201 1.00 56.81 80 ALA A O 1
ATOM 641 N N . PRO A 1 81 ? 19.992 -2.868 -16.810 1.00 55.81 81 PRO A N 1
ATOM 642 C CA . PRO A 1 81 ? 20.901 -2.532 -17.892 1.00 55.81 81 PRO A CA 1
ATOM 643 C C . PRO A 1 81 ? 21.223 -3.828 -18.635 1.00 55.81 81 PRO A C 1
ATOM 645 O O . PRO A 1 81 ? 21.654 -4.802 -18.008 1.00 55.81 81 PRO A O 1
ATOM 648 N N . GLU A 1 82 ? 20.927 -3.864 -19.938 1.00 59.28 82 GLU A N 1
ATOM 649 C CA . GLU A 1 82 ? 21.310 -4.990 -20.784 1.00 59.28 82 GLU A CA 1
ATOM 650 C C . GLU A 1 82 ? 22.801 -5.243 -20.539 1.00 59.28 82 GLU A C 1
ATOM 652 O O . GLU A 1 82 ? 23.571 -4.274 -20.492 1.00 59.28 82 GLU A O 1
ATOM 657 N N . PRO A 1 83 ? 23.224 -6.497 -20.292 1.00 62.47 83 PRO A N 1
ATOM 658 C CA . PRO A 1 83 ? 24.637 -6.785 -20.134 1.00 62.47 83 PRO A CA 1
ATOM 659 C C . PRO A 1 83 ? 25.337 -6.258 -21.381 1.00 62.47 83 PRO A C 1
ATOM 661 O O . PRO A 1 83 ? 25.072 -6.742 -22.479 1.00 62.47 83 PRO A O 1
ATOM 664 N N . ALA A 1 84 ? 26.165 -5.223 -21.196 1.00 63.00 84 ALA A N 1
ATOM 665 C CA . ALA A 1 84 ? 26.959 -4.633 -22.257 1.00 63.00 84 ALA A CA 1
ATOM 666 C C . ALA A 1 84 ? 27.642 -5.785 -22.986 1.00 63.00 84 ALA A C 1
ATOM 668 O O . ALA A 1 84 ? 28.381 -6.543 -22.351 1.00 63.00 84 ALA A O 1
ATOM 669 N N . GLU A 1 85 ? 27.313 -5.960 -24.268 1.00 60.06 85 GLU A N 1
ATOM 670 C CA . GLU A 1 85 ? 27.929 -6.971 -25.113 1.00 60.06 85 GLU A CA 1
ATOM 671 C C . GLU A 1 85 ? 29.436 -6.884 -24.884 1.00 60.06 85 GLU A C 1
ATOM 673 O O . GLU A 1 85 ? 30.058 -5.845 -25.131 1.00 60.06 85 GLU A O 1
ATOM 678 N N . ALA A 1 86 ? 30.004 -7.939 -24.290 1.00 61.91 86 ALA A N 1
ATOM 679 C CA . ALA A 1 86 ? 31.438 -8.018 -24.090 1.00 61.91 86 ALA A CA 1
ATOM 680 C C . ALA A 1 86 ? 32.075 -7.770 -25.462 1.00 61.91 86 ALA A C 1
ATOM 682 O O . ALA A 1 86 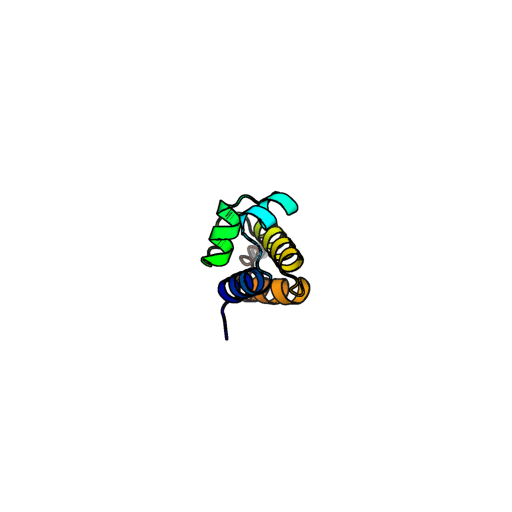? 31.620 -8.385 -26.434 1.00 61.91 86 ALA A O 1
ATOM 683 N N . PRO A 1 87 ? 33.058 -6.857 -25.579 1.00 62.88 87 PRO A N 1
ATOM 684 C CA . PRO A 1 87 ? 33.666 -6.580 -26.866 1.00 62.88 87 PRO A CA 1
ATOM 685 C C . PRO A 1 87 ? 34.141 -7.912 -27.435 1.00 62.88 87 PRO A C 1
ATOM 687 O O . PRO A 1 87 ? 34.878 -8.643 -26.773 1.00 62.88 87 PRO A O 1
ATOM 690 N N . SER A 1 88 ? 33.651 -8.254 -28.626 1.00 67.00 88 SER A N 1
ATOM 691 C CA . SER A 1 88 ? 34.118 -9.423 -29.352 1.00 67.00 88 SER A CA 1
ATOM 692 C C . SER A 1 88 ? 35.618 -9.244 -29.567 1.00 67.00 88 SER A C 1
ATOM 694 O O . SER A 1 88 ? 36.023 -8.398 -30.367 1.00 67.00 88 SER A O 1
ATOM 696 N N . GLU A 1 89 ? 36.435 -9.977 -28.813 1.00 64.56 89 GLU A N 1
ATOM 697 C CA . GLU A 1 89 ? 37.868 -10.057 -29.067 1.00 64.56 89 GLU A CA 1
ATOM 698 C C . GLU A 1 89 ? 38.045 -10.674 -30.461 1.00 64.56 89 GLU A C 1
ATOM 700 O O . GLU A 1 89 ? 37.649 -11.817 -30.704 1.00 64.56 89 GLU A O 1
ATOM 705 N N . GLY A 1 90 ? 38.543 -9.858 -31.391 1.00 66.62 90 GLY A N 1
ATOM 706 C CA . GLY A 1 90 ? 38.983 -10.267 -32.724 1.00 66.62 90 GLY A CA 1
ATOM 707 C C . GLY A 1 90 ? 40.489 -10.455 -32.781 1.00 66.62 90 GLY A C 1
ATOM 708 O O . GLY A 1 90 ? 41.190 -9.879 -31.918 1.00 66.62 90 GLY A O 1
#

Secondary structure (DSSP, 8-state):
---HHHHHHHHHHHHT--HHHHHHHH---HHHHHHHHTT---SS-HHHHHHHHHHHHHHHT--HHHHHHHHHHHSPPPPPPP--------

Mean predicted aligned error: 6.27 Å

Solvent-accessible surface area (backbone atoms only — not comparable to full-atom values): 5457 Å² total; per-residue (Å²): 134,82,54,71,25,54,53,53,46,50,37,26,58,76,67,70,57,53,65,65,56,52,20,68,77,69,68,48,56,56,71,59,57,50,30,39,49,73,62,46,71,74,91,48,65,63,74,57,44,54,53,48,54,35,54,50,26,54,74,42,71,47,62,37,67,60,54,47,54,52,46,50,68,76,57,59,74,78,76,72,80,71,78,73,76,71,79,81,85,124

Nearest PDB structures (foldseek):
  3fym-assembly1_A  TM=8.401E-01  e=1.461E-03  Staphylococcus aureus subsp. aureus Mu50
  2cro-assembly1_A  TM=8.272E-01  e=1.689E-02  Phage 434
  7t8i-assembly1_B  TM=7.647E-01  e=1.399E-01  Bacillus subtilis
  8dtq-assembly1_B  TM=6.708E-01  e=1.953E-01  Staphylococcus aureus
  2o38-assembly1_A  TM=6.564E-01  e=2.523E+00  Rhodopseudomonas palustris CGA009

Radius of gyration: 16.73 Å; Cα contacts (8 Å, |Δi|>4): 74; chains: 1; bounding box: 55×21×46 Å

Sequence (90 aa):
MAELHTRLREAREAKGISLGEISGNTRIKLEYLQAMEDGDFSFLPRPYVRMFVKAYAEEVGLDPDEVLAEFDRTFPAEPAPEPAEAPSEG

Foldseek 3Di:
DDALLCVLVVLCVVVVDDLVVLCVVVVDDSVLNVCSNVVHLPPDPPVVSLVSQLSSCVVSVHDSVVSSV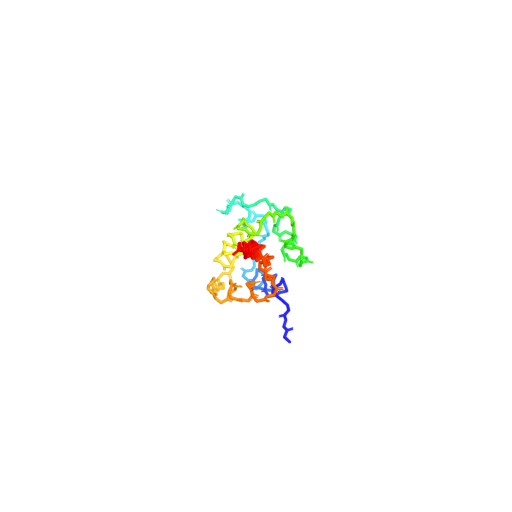SCCVVPPDDPDPDPDPDPPDD